Protein AF-U2G290-F1 (afdb_monomer)

Radius of gyration: 14.82 Å; Cα contacts (8 Å, |Δ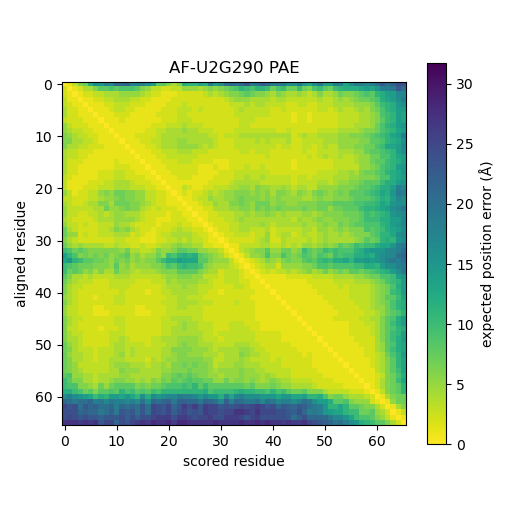i|>4): 74; chains: 1; bounding box: 36×40×27 Å

Nearest PDB structures (foldseek):
  2k7i-assembly1_B  TM=4.561E-01  e=4.281E-01  Agrobacterium fabrum str. C58
  3dob-assembly1_A  TM=4.279E-01  e=1.780E+00  Caenorhabditis elegans
  7krw-assembly3_A  TM=4.460E-01  e=2.581E+00  Escherichia coli K-12
  3tdg-assembly1_A-2  TM=4.945E-01  e=9.480E+00  Helicobacter pylori

Foldseek 3Di:
DDKDWDWDADPVRAIWIWIADPVPRDIDTQDDSPDDDDPVVVVVNVVRVVVVVVVVVVVPDDDDDD

Structure (mmCIF, N/CA/C/O backbone):
data_AF-U2G290-F1
#
_entry.id   AF-U2G290-F1
#
loop_
_atom_site.group_PDB
_atom_site.id
_atom_site.type_symbol
_atom_site.label_atom_id
_atom_site.label_alt_id
_atom_site.label_comp_id
_atom_site.label_asym_id
_atom_site.label_entity_id
_atom_site.label_seq_id
_atom_site.pdbx_PDB_ins_code
_atom_site.Cartn_x
_atom_site.Cartn_y
_atom_site.Cartn_z
_atom_site.occupancy
_atom_site.B_iso_or_equiv
_atom_site.auth_seq_id
_atom_site.auth_comp_id
_atom_site.auth_asym_id
_atom_site.auth_atom_id
_atom_site.pdbx_PDB_model_num
ATOM 1 N N . MET A 1 1 ? 11.471 -11.071 -10.544 1.00 72.69 1 MET A N 1
ATOM 2 C CA . MET A 1 1 ? 10.366 -11.031 -9.572 1.00 72.69 1 MET A CA 1
ATOM 3 C C . MET A 1 1 ? 10.385 -9.698 -8.871 1.00 72.69 1 MET A C 1
ATOM 5 O O . MET A 1 1 ? 10.986 -9.552 -7.810 1.00 72.69 1 MET A O 1
ATOM 9 N N . GLY A 1 2 ? 9.810 -8.712 -9.556 1.00 88.38 2 GLY A N 1
ATOM 10 C CA . GLY A 1 2 ? 9.558 -7.381 -9.017 1.00 88.38 2 GLY A CA 1
ATOM 11 C C . GLY A 1 2 ? 8.123 -7.283 -8.512 1.00 88.38 2 GLY A C 1
ATOM 12 O O . GLY A 1 2 ? 7.210 -7.803 -9.147 1.00 88.38 2 GLY A O 1
ATOM 13 N N . TYR A 1 3 ? 7.930 -6.600 -7.388 1.00 90.31 3 TYR A N 1
ATOM 14 C CA . TYR A 1 3 ? 6.607 -6.282 -6.863 1.00 90.31 3 TYR A CA 1
ATOM 15 C C . TYR A 1 3 ? 6.496 -4.774 -6.654 1.00 90.31 3 TYR A C 1
ATOM 17 O O . TYR A 1 3 ? 7.432 -4.157 -6.146 1.00 90.31 3 TYR A O 1
ATOM 25 N N . ASP A 1 4 ? 5.358 -4.202 -7.039 1.00 91.88 4 ASP A N 1
ATOM 26 C CA . ASP A 1 4 ? 4.945 -2.850 -6.660 1.00 91.88 4 ASP A CA 1
ATOM 27 C C . ASP A 1 4 ? 3.894 -2.963 -5.549 1.00 91.88 4 ASP A C 1
ATOM 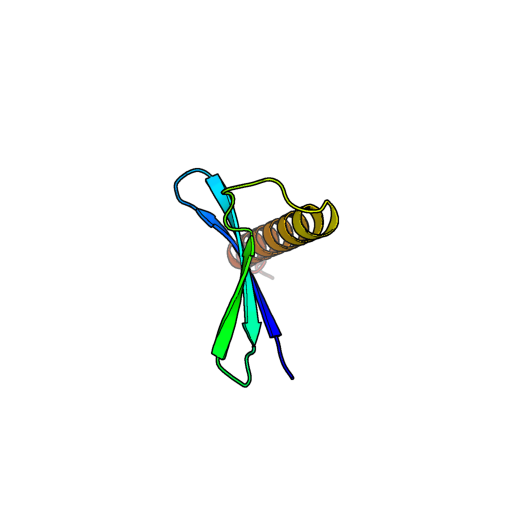29 O O . ASP A 1 4 ? 3.077 -3.886 -5.543 1.00 91.88 4 ASP A O 1
ATOM 33 N N . ILE A 1 5 ? 3.926 -2.048 -4.584 1.00 93.31 5 ILE A N 1
ATOM 34 C CA . ILE A 1 5 ? 2.974 -2.030 -3.471 1.00 93.31 5 ILE A CA 1
ATOM 35 C C . ILE A 1 5 ? 2.360 -0.645 -3.404 1.00 93.31 5 ILE A C 1
ATOM 37 O O . ILE A 1 5 ? 3.060 0.359 -3.273 1.00 93.31 5 ILE A O 1
ATOM 41 N N . ARG A 1 6 ? 1.030 -0.593 -3.450 1.00 92.31 6 ARG A N 1
ATOM 42 C CA . ARG A 1 6 ? 0.282 0.663 -3.441 1.00 92.31 6 ARG A CA 1
ATOM 43 C C . ARG A 1 6 ? -0.583 0.746 -2.208 1.00 92.31 6 ARG A C 1
ATOM 45 O O . ARG A 1 6 ? -1.374 -0.153 -1.947 1.00 92.31 6 ARG A O 1
ATOM 52 N N . ALA A 1 7 ? -0.445 1.851 -1.487 1.00 94.44 7 ALA A N 1
ATOM 53 C CA . ALA A 1 7 ? -1.247 2.178 -0.321 1.00 94.44 7 ALA A CA 1
ATOM 54 C C . ALA A 1 7 ? -1.905 3.543 -0.518 1.00 94.44 7 ALA A C 1
ATOM 56 O O . ALA A 1 7 ? -1.229 4.515 -0.857 1.00 94.44 7 ALA A O 1
ATOM 57 N N . TRP A 1 8 ? -3.215 3.628 -0.304 1.00 94.19 8 TRP A N 1
ATOM 58 C CA . TRP A 1 8 ? -3.942 4.896 -0.350 1.00 94.19 8 TRP A CA 1
ATOM 59 C C . TRP A 1 8 ? -5.201 4.853 0.516 1.00 94.19 8 TRP A C 1
ATOM 61 O O . TRP A 1 8 ? -5.620 3.802 0.994 1.00 94.19 8 TRP A O 1
ATOM 71 N N . LEU A 1 9 ? -5.807 6.019 0.724 1.00 93.88 9 LEU A N 1
ATOM 72 C CA . LEU A 1 9 ? -7.140 6.127 1.306 1.00 93.88 9 LEU A CA 1
ATOM 73 C C . LEU A 1 9 ? -8.155 6.305 0.180 1.00 93.88 9 LEU A C 1
ATOM 75 O O . LEU A 1 9 ? -7.954 7.130 -0.714 1.00 93.88 9 LEU A O 1
ATOM 79 N N . ASP A 1 10 ? -9.247 5.546 0.215 1.00 92.94 10 ASP A N 1
ATOM 80 C CA . ASP A 1 10 ? -10.364 5.776 -0.696 1.00 92.94 10 ASP A CA 1
ATOM 81 C C . ASP A 1 10 ? -11.083 7.108 -0.388 1.00 92.94 10 ASP A C 1
ATOM 83 O O . ASP A 1 10 ? -10.752 7.839 0.550 1.00 92.94 10 ASP A O 1
ATOM 87 N N . ARG A 1 11 ? -12.120 7.431 -1.169 1.00 93.00 11 ARG A N 1
ATOM 88 C CA . ARG A 1 11 ? -12.900 8.672 -0.992 1.00 93.00 11 ARG A CA 1
ATOM 89 C C . ARG A 1 11 ? -13.591 8.796 0.368 1.00 93.00 11 ARG A C 1
ATOM 91 O O . ARG A 1 11 ? -14.013 9.888 0.729 1.00 93.00 11 ARG A O 1
ATOM 98 N N . GLN A 1 12 ? -13.757 7.692 1.082 1.00 94.25 12 GLN A N 1
ATOM 99 C CA . GLN A 1 12 ? -14.394 7.624 2.392 1.00 94.25 12 GLN A CA 1
ATOM 100 C C . GLN A 1 12 ? -13.356 7.537 3.521 1.00 94.25 12 GLN A C 1
ATOM 102 O O . GLN A 1 12 ? -13.733 7.403 4.682 1.00 94.25 12 GLN A O 1
ATOM 107 N N . GLY A 1 13 ? -12.062 7.627 3.197 1.00 91.38 13 GLY A N 1
ATOM 108 C CA . GLY A 1 13 ? -10.973 7.522 4.160 1.00 91.38 13 GLY A CA 1
ATOM 109 C C . GLY A 1 13 ? -10.652 6.085 4.569 1.00 91.38 13 GLY A C 1
ATOM 110 O O . GLY A 1 13 ? -10.015 5.886 5.602 1.00 91.38 13 GLY A O 1
ATOM 111 N N . ARG A 1 14 ? -11.093 5.074 3.811 1.00 93.06 14 ARG A N 1
ATOM 112 C CA . ARG A 1 14 ? -10.786 3.672 4.114 1.00 93.06 14 ARG A CA 1
ATOM 113 C C . ARG A 1 1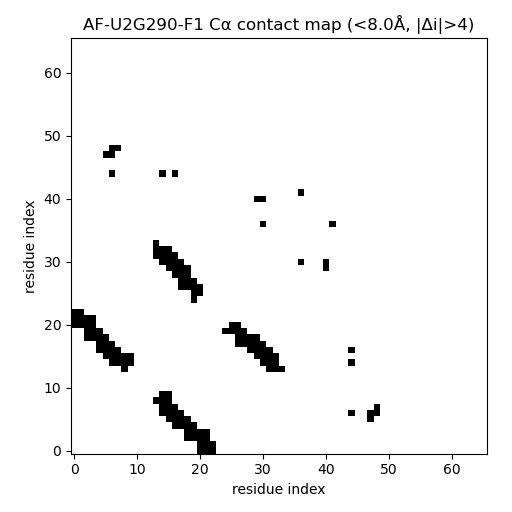4 ? -9.432 3.274 3.526 1.00 93.06 14 ARG A C 1
ATOM 115 O O . ARG A 1 14 ? -9.147 3.639 2.384 1.00 93.06 14 ARG A O 1
ATOM 122 N N . PRO A 1 15 ? -8.621 2.499 4.260 1.00 93.81 15 PRO A N 1
ATOM 123 C CA . PRO A 1 15 ? -7.317 2.055 3.791 1.00 93.81 15 PRO A CA 1
ATOM 124 C C . PRO A 1 15 ? -7.453 1.044 2.655 1.00 93.81 15 PRO A C 1
ATOM 126 O O . PRO A 1 15 ? -8.216 0.086 2.753 1.00 93.81 15 PRO A O 1
ATOM 129 N N . GLN A 1 16 ? -6.674 1.252 1.603 1.00 95.44 16 GLN A N 1
ATOM 130 C CA . GLN A 1 16 ? -6.543 0.360 0.461 1.00 95.44 16 GLN A CA 1
ATOM 131 C C . GLN A 1 16 ? -5.071 -0.035 0.323 1.00 95.44 16 GLN A C 1
ATOM 133 O O . GLN A 1 16 ? -4.193 0.829 0.389 1.00 95.44 16 GLN A O 1
ATOM 138 N N . LEU A 1 17 ? -4.801 -1.330 0.167 1.00 95.25 17 LEU A N 1
ATOM 139 C CA . LEU A 1 17 ? -3.462 -1.882 -0.010 1.00 95.25 17 LEU A CA 1
ATOM 140 C C . LEU A 1 17 ? -3.482 -2.978 -1.078 1.00 95.25 17 LEU A C 1
ATOM 142 O O . LEU A 1 17 ? -4.143 -4.007 -0.913 1.00 95.25 17 LEU A O 1
ATOM 146 N N . GLU A 1 18 ? -2.700 -2.779 -2.131 1.00 95.19 18 GLU A N 1
ATOM 147 C CA . GLU A 1 18 ? -2.528 -3.719 -3.238 1.00 95.19 18 GLU A CA 1
ATOM 148 C C . GLU A 1 18 ? -1.060 -4.102 -3.406 1.00 95.19 18 GLU A C 1
ATOM 150 O O . GLU A 1 18 ? -0.16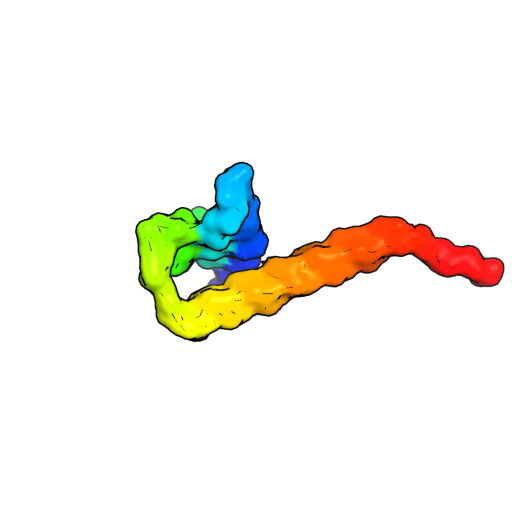5 -3.272 -3.233 1.00 95.19 18 GLU A O 1
ATOM 155 N N . ILE A 1 19 ? -0.829 -5.360 -3.777 1.00 93.31 19 ILE A N 1
ATOM 156 C CA . ILE A 1 19 ? 0.470 -5.884 -4.197 1.00 93.31 19 ILE A CA 1
ATOM 157 C C . ILE A 1 19 ? 0.336 -6.283 -5.661 1.00 93.31 19 ILE A C 1
ATOM 159 O O . ILE A 1 19 ? -0.547 -7.063 -6.019 1.00 93.31 19 ILE A O 1
ATOM 163 N N . ILE A 1 20 ? 1.206 -5.740 -6.499 1.00 94.44 20 ILE A N 1
ATOM 164 C CA . ILE A 1 20 ? 1.189 -5.929 -7.943 1.00 94.44 20 ILE A CA 1
ATOM 165 C C . ILE A 1 20 ? 2.458 -6.679 -8.313 1.00 94.44 20 ILE A C 1
ATOM 167 O O . ILE A 1 20 ? 3.563 -6.194 -8.077 1.00 94.44 20 ILE A O 1
ATOM 171 N N . ASP A 1 21 ? 2.303 -7.860 -8.896 1.00 93.94 21 ASP A N 1
ATOM 172 C CA . ASP A 1 21 ? 3.410 -8.535 -9.562 1.00 93.94 21 ASP A CA 1
ATOM 173 C C . ASP A 1 21 ? 3.724 -7.772 -10.854 1.00 93.94 21 ASP A C 1
ATOM 175 O O . ASP A 1 21 ? 2.884 -7.669 -11.746 1.00 93.94 21 ASP A O 1
ATOM 179 N N . ILE A 1 22 ? 4.922 -7.194 -10.940 1.00 93.25 22 ILE A N 1
ATOM 180 C CA . ILE A 1 22 ? 5.331 -6.360 -12.078 1.00 93.25 22 ILE A CA 1
ATOM 181 C C . ILE A 1 22 ? 5.556 -7.220 -13.326 1.00 93.25 22 ILE A C 1
ATOM 183 O O . ILE A 1 22 ? 5.344 -6.751 -14.444 1.00 93.25 22 ILE A O 1
ATOM 187 N N . ASP A 1 23 ? 5.965 -8.475 -13.139 1.00 93.19 23 ASP A N 1
ATOM 188 C CA . ASP A 1 23 ? 6.302 -9.380 -14.233 1.00 93.19 23 ASP A CA 1
ATOM 189 C C . ASP A 1 23 ? 5.023 -9.934 -14.892 1.00 93.19 23 ASP A C 1
ATOM 191 O O . ASP A 1 23 ? 4.971 -10.086 -16.114 1.00 93.19 23 ASP A O 1
ATOM 195 N N . SER A 1 24 ? 3.972 -10.202 -14.104 1.00 92.94 24 SER A N 1
ATOM 196 C CA . SER A 1 24 ? 2.696 -10.751 -14.603 1.00 92.94 24 SER A CA 1
ATOM 197 C C . SER A 1 24 ? 1.544 -9.741 -14.703 1.00 92.94 24 SER A C 1
ATOM 199 O O . SER A 1 24 ? 0.539 -10.017 -15.359 1.00 92.94 24 SER A O 1
ATOM 201 N N . GLY A 1 25 ? 1.655 -8.583 -14.049 1.00 90.00 25 GLY A N 1
ATOM 202 C CA . GLY A 1 25 ? 0.576 -7.602 -13.905 1.00 90.00 25 GLY A CA 1
ATOM 203 C C . GLY A 1 25 ? -0.548 -8.036 -12.956 1.00 90.00 25 GLY A C 1
ATOM 204 O O . GLY A 1 25 ? -1.551 -7.331 -12.834 1.00 90.00 25 GLY A O 1
ATOM 205 N N . HIS A 1 26 ? -0.417 -9.190 -12.294 1.00 94.38 26 HIS A N 1
ATOM 206 C CA . HIS A 1 26 ? -1.426 -9.694 -11.371 1.00 94.38 26 HIS A CA 1
ATOM 207 C C . HIS A 1 26 ? -1.524 -8.802 -10.126 1.00 94.38 26 HIS A C 1
ATOM 209 O O . HIS A 1 26 ? -0.520 -8.522 -9.469 1.00 94.38 26 HIS A O 1
ATOM 215 N N . VAL A 1 27 ? -2.749 -8.405 -9.774 1.00 92.38 27 VAL A N 1
ATOM 216 C CA . VAL A 1 27 ? -3.034 -7.572 -8.601 1.00 92.38 27 VAL A CA 1
ATOM 217 C C . VAL A 1 27 ? -3.646 -8.424 -7.500 1.00 92.38 27 VAL A C 1
ATOM 219 O O . VAL A 1 27 ? -4.691 -9.047 -7.678 1.00 92.38 27 VAL A O 1
ATOM 222 N N . GLN A 1 28 ? -3.012 -8.411 -6.334 1.00 92.62 28 GLN A N 1
ATOM 223 C CA . GLN A 1 28 ? -3.541 -8.997 -5.114 1.00 92.62 28 GLN A CA 1
ATOM 224 C C . GLN A 1 28 ? -3.962 -7.891 -4.146 1.00 92.62 28 GLN A C 1
ATOM 226 O O . GLN A 1 28 ? -3.140 -7.096 -3.688 1.00 92.62 28 GLN A O 1
ATOM 231 N N . VAL A 1 29 ? -5.242 -7.885 -3.773 1.00 90.06 29 VAL A N 1
ATOM 232 C CA . VAL A 1 29 ? -5.767 -6.980 -2.744 1.00 90.06 29 VAL A CA 1
ATOM 233 C C . VAL A 1 29 ? -5.381 -7.514 -1.364 1.00 90.06 29 VAL A C 1
ATOM 235 O O . VAL A 1 29 ? -5.868 -8.557 -0.924 1.00 90.06 29 VAL A O 1
ATOM 238 N N . ALA A 1 30 ? -4.495 -6.799 -0.673 1.00 89.00 30 ALA A N 1
ATOM 239 C CA . ALA A 1 30 ? -4.054 -7.128 0.681 1.00 89.00 30 ALA A CA 1
ATOM 240 C C . ALA A 1 30 ? -4.971 -6.508 1.752 1.00 89.00 30 ALA A C 1
ATOM 242 O O . ALA A 1 30 ? -5.155 -7.088 2.827 1.00 89.00 30 ALA A O 1
ATOM 243 N N . TRP A 1 31 ? -5.585 -5.356 1.458 1.00 93.06 31 TRP A N 1
ATOM 244 C CA . TRP A 1 31 ? -6.600 -4.733 2.306 1.00 93.06 31 TRP A CA 1
ATOM 245 C C . TRP A 1 31 ? -7.497 -3.784 1.509 1.00 93.06 31 TRP A C 1
ATOM 247 O O . TRP A 1 31 ? -6.997 -2.978 0.738 1.00 93.06 31 TRP A O 1
ATOM 257 N N . ASP A 1 32 ? -8.805 -3.855 1.734 1.00 91.25 32 ASP A N 1
ATOM 258 C CA . ASP A 1 32 ? -9.841 -3.033 1.094 1.00 91.25 32 ASP A CA 1
ATOM 259 C C . ASP A 1 32 ? -10.598 -2.123 2.085 1.00 91.25 32 ASP A C 1
ATOM 261 O O . ASP A 1 32 ? -11.623 -1.520 1.754 1.00 91.25 32 ASP A O 1
ATOM 265 N N . GLY A 1 33 ? -10.151 -2.072 3.342 1.00 86.25 33 GLY A N 1
ATOM 266 C CA . GLY A 1 33 ? -10.794 -1.308 4.409 1.00 86.25 33 GLY A CA 1
ATOM 267 C C . GLY A 1 33 ? -12.162 -1.840 4.856 1.00 86.25 33 GLY A C 1
ATOM 268 O O . GLY A 1 33 ? -12.788 -1.223 5.716 1.00 86.25 33 GLY A O 1
ATOM 269 N N . GLY A 1 34 ? -12.630 -2.972 4.315 1.00 81.50 34 GLY A N 1
ATOM 270 C CA . GLY A 1 34 ? -13.927 -3.576 4.639 1.00 81.50 34 GLY A CA 1
ATOM 271 C C . GLY A 1 34 ? -13.943 -4.398 5.932 1.00 81.50 34 GLY A C 1
ATOM 272 O O . GLY A 1 34 ? -15.013 -4.772 6.408 1.00 81.50 34 GLY A O 1
ATOM 273 N N . GLY A 1 35 ? -12.778 -4.670 6.523 1.00 80.81 35 GLY A N 1
ATOM 274 C CA . GLY A 1 35 ? -12.658 -5.497 7.722 1.00 80.81 35 GLY A CA 1
ATOM 275 C C . GLY A 1 35 ? -11.335 -5.335 8.463 1.00 80.81 35 GLY A C 1
ATOM 276 O O . GLY A 1 35 ? -10.420 -4.630 8.024 1.00 80.81 35 GLY A O 1
ATOM 277 N N . GLU A 1 36 ? -11.254 -6.002 9.614 1.00 85.69 36 GLU A N 1
ATOM 278 C CA . GLU A 1 36 ? -10.060 -6.042 10.455 1.00 85.69 36 GLU A CA 1
ATOM 279 C C . GLU A 1 36 ? -8.922 -6.782 9.733 1.00 85.69 36 GLU A C 1
ATOM 281 O O . GLU A 1 36 ? -9.137 -7.757 9.012 1.00 85.69 36 GLU A O 1
ATOM 286 N N . ARG A 1 37 ? -7.693 -6.293 9.899 1.00 90.25 37 ARG A N 1
ATOM 287 C CA . ARG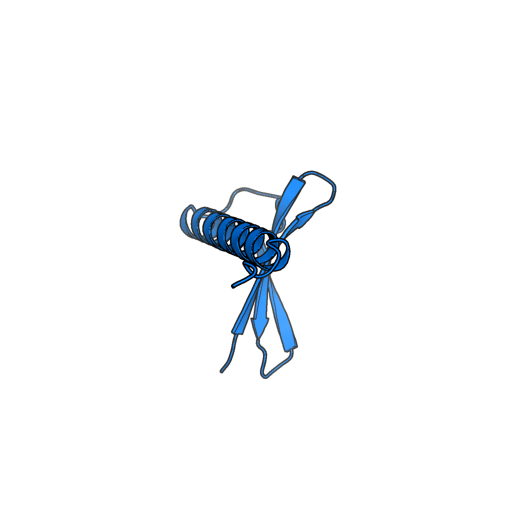 A 1 37 ? -6.486 -6.880 9.308 1.00 90.25 37 ARG A CA 1
ATOM 288 C C . ARG A 1 37 ? -5.382 -6.985 10.337 1.00 90.25 37 ARG A C 1
A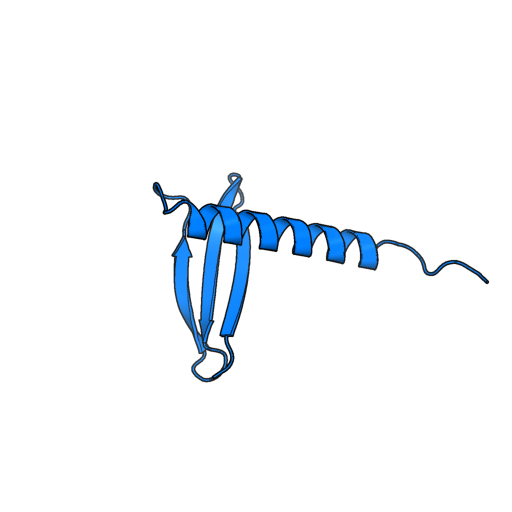TOM 290 O O . ARG A 1 37 ? -5.397 -6.283 11.351 1.00 90.25 37 ARG A O 1
ATOM 297 N N . SER A 1 38 ? -4.412 -7.844 10.032 1.00 93.38 38 SER A N 1
ATOM 298 C CA . SER A 1 38 ? -3.281 -8.090 10.914 1.00 93.38 38 SER A CA 1
ATOM 299 C C . SER A 1 38 ? -2.519 -6.790 11.219 1.00 93.38 38 SER A C 1
ATOM 301 O O . SER A 1 38 ? -2.422 -5.907 10.358 1.00 93.38 38 SER A O 1
ATOM 303 N N . PRO A 1 39 ? -1.935 -6.665 12.425 1.00 94.19 39 PRO A N 1
ATOM 304 C CA . PRO A 1 39 ? -1.114 -5.512 12.785 1.00 94.19 39 PRO A CA 1
ATOM 305 C C . PRO A 1 39 ? 0.006 -5.225 11.778 1.00 94.19 39 PRO A C 1
ATOM 307 O O . PRO A 1 39 ? 0.256 -4.070 11.466 1.00 94.19 39 PRO A O 1
ATOM 310 N N . ALA A 1 40 ? 0.620 -6.264 11.203 1.00 93.31 40 ALA A N 1
ATOM 311 C CA . ALA A 1 40 ? 1.674 -6.113 10.200 1.00 93.31 40 ALA A CA 1
ATOM 312 C C . ALA A 1 40 ? 1.194 -5.384 8.931 1.00 93.31 40 ALA A C 1
ATOM 314 O O . ALA A 1 40 ? 1.868 -4.474 8.457 1.00 93.31 40 ALA A O 1
ATOM 315 N N . ILE A 1 41 ? 0.007 -5.730 8.416 1.00 92.75 41 ILE A N 1
ATOM 316 C CA . ILE A 1 41 ? -0.584 -5.062 7.244 1.00 92.75 41 ILE A CA 1
ATOM 317 C C . ILE A 1 41 ? -0.938 -3.607 7.566 1.00 92.75 41 ILE A C 1
ATOM 319 O O . ILE A 1 41 ? -0.700 -2.716 6.753 1.00 92.75 41 ILE A O 1
ATOM 323 N N . LYS A 1 42 ? -1.450 -3.350 8.776 1.00 93.38 42 LYS A N 1
ATOM 324 C CA . LYS A 1 42 ? -1.743 -1.991 9.252 1.00 93.38 42 LYS A CA 1
ATOM 325 C C . LYS A 1 42 ? -0.477 -1.137 9.364 1.00 93.38 42 LYS A C 1
ATOM 327 O O . LYS A 1 42 ? -0.508 0.026 8.971 1.00 93.38 42 LYS A O 1
ATOM 332 N N . SER A 1 43 ? 0.621 -1.681 9.886 1.00 94.56 43 SER A N 1
ATOM 333 C CA . SER A 1 43 ? 1.899 -0.963 9.988 1.00 94.56 43 SER A CA 1
ATOM 334 C C . SER A 1 43 ? 2.489 -0.660 8.615 1.00 94.56 43 SER A C 1
ATOM 336 O O . SER A 1 43 ? 2.819 0.491 8.344 1.00 94.56 43 SER A O 1
ATOM 338 N N . LEU A 1 44 ? 2.521 -1.655 7.721 1.00 93.38 44 LEU A N 1
ATOM 339 C CA . LEU A 1 44 ? 2.988 -1.476 6.345 1.00 93.38 44 LEU A CA 1
ATOM 340 C C . LEU A 1 44 ? 2.210 -0.365 5.628 1.00 93.38 44 LEU A C 1
ATOM 342 O O . LEU A 1 44 ? 2.802 0.512 5.005 1.00 93.38 44 LEU A O 1
ATOM 346 N N . PHE A 1 45 ? 0.881 -0.366 5.757 1.00 95.19 45 PHE A N 1
ATOM 347 C CA . PHE A 1 45 ? 0.037 0.682 5.191 1.00 95.19 45 PHE A CA 1
ATOM 348 C C . PHE A 1 45 ? 0.409 2.083 5.708 1.00 95.19 45 PHE A C 1
ATOM 350 O O . PHE A 1 45 ? 0.560 3.011 4.912 1.00 95.19 45 PHE A O 1
ATOM 357 N N . HIS A 1 46 ? 0.590 2.241 7.025 1.00 93.94 46 HIS A N 1
ATOM 358 C CA . HIS A 1 46 ? 0.987 3.523 7.614 1.00 93.94 46 HIS A CA 1
ATOM 359 C C . HIS A 1 46 ? 2.354 3.999 7.111 1.00 93.94 46 HIS A C 1
ATOM 361 O O . HIS A 1 46 ? 2.501 5.174 6.777 1.00 93.94 46 HIS A O 1
ATOM 367 N N . GLU A 1 47 ? 3.342 3.109 7.032 1.00 95.38 47 GLU A N 1
ATOM 368 C CA . GLU A 1 47 ? 4.680 3.448 6.537 1.00 95.38 47 GLU A CA 1
ATOM 369 C C . GLU A 1 47 ? 4.636 3.937 5.086 1.00 95.38 47 GLU A C 1
ATOM 371 O O . GLU A 1 47 ? 5.196 4.989 4.770 1.00 95.38 47 GLU A O 1
ATOM 376 N N . LEU A 1 48 ? 3.909 3.231 4.217 1.00 94.81 48 LEU A N 1
ATOM 377 C CA . LEU A 1 48 ? 3.764 3.604 2.809 1.00 94.81 48 LEU A CA 1
ATOM 378 C C . LEU A 1 48 ? 3.046 4.949 2.632 1.00 94.81 48 LEU A C 1
ATOM 380 O O . LEU A 1 48 ? 3.471 5.767 1.815 1.00 94.81 48 LEU A O 1
ATOM 384 N N . LEU A 1 49 ? 2.005 5.222 3.427 1.00 93.62 49 LEU A N 1
ATOM 385 C CA . LEU A 1 49 ? 1.338 6.527 3.425 1.00 93.62 49 LEU A CA 1
ATOM 386 C C . LEU A 1 49 ? 2.291 7.659 3.820 1.00 93.62 49 LEU A C 1
ATOM 388 O O . LEU A 1 49 ? 2.339 8.686 3.144 1.00 93.62 49 LEU A O 1
ATOM 392 N N . LEU A 1 50 ? 3.063 7.482 4.895 1.00 93.81 50 LEU A N 1
ATOM 393 C CA . LEU A 1 50 ? 4.017 8.496 5.351 1.00 93.81 50 LEU A CA 1
ATOM 394 C C . LEU A 1 50 ? 5.112 8.753 4.312 1.00 93.81 50 LEU A C 1
ATOM 396 O O . LEU A 1 50 ? 5.487 9.905 4.085 1.00 93.81 50 LEU A O 1
ATOM 400 N N . LEU A 1 51 ? 5.600 7.700 3.652 1.00 92.81 51 LEU A N 1
ATOM 401 C CA . LEU A 1 51 ? 6.550 7.819 2.547 1.00 92.81 51 LEU A CA 1
ATOM 402 C C . LEU A 1 51 ? 5.950 8.602 1.376 1.00 92.81 51 LEU A C 1
ATOM 404 O O . LEU A 1 51 ? 6.597 9.523 0.879 1.00 92.81 51 LEU A O 1
ATOM 408 N N . SER A 1 52 ? 4.707 8.300 0.994 1.00 89.00 52 SER A N 1
ATOM 409 C CA . SER A 1 52 ? 3.995 9.007 -0.075 1.00 89.00 52 SER A CA 1
ATOM 410 C C . SER A 1 52 ? 3.834 10.500 0.234 1.00 89.00 52 SER A C 1
ATOM 412 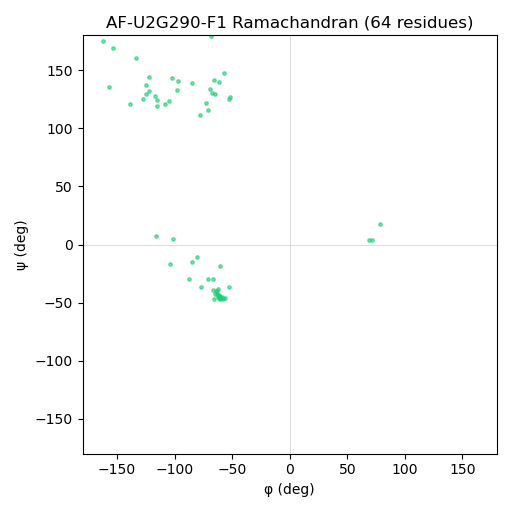O O . SER A 1 52 ? 4.168 11.346 -0.597 1.00 89.00 52 SER A O 1
ATOM 414 N N . VAL A 1 53 ? 3.421 10.841 1.461 1.00 89.00 53 VAL A N 1
ATOM 415 C CA . VAL A 1 53 ? 3.312 12.238 1.915 1.00 89.00 53 VAL A CA 1
ATOM 416 C C . VAL A 1 53 ? 4.675 12.927 1.898 1.00 89.00 53 VAL A C 1
ATOM 418 O O . VAL A 1 53 ? 4.791 14.049 1.409 1.00 89.00 53 VAL A O 1
ATOM 421 N N . ARG A 1 54 ? 5.727 12.266 2.394 1.00 91.44 54 ARG A N 1
ATOM 422 C CA . ARG A 1 54 ? 7.089 12.816 2.381 1.00 91.44 54 ARG A CA 1
ATOM 423 C C . ARG A 1 54 ? 7.560 13.120 0.962 1.00 91.44 54 ARG A C 1
ATOM 425 O O . ARG A 1 54 ? 8.150 14.170 0.726 1.00 91.44 54 ARG A O 1
ATOM 432 N N . GLU A 1 55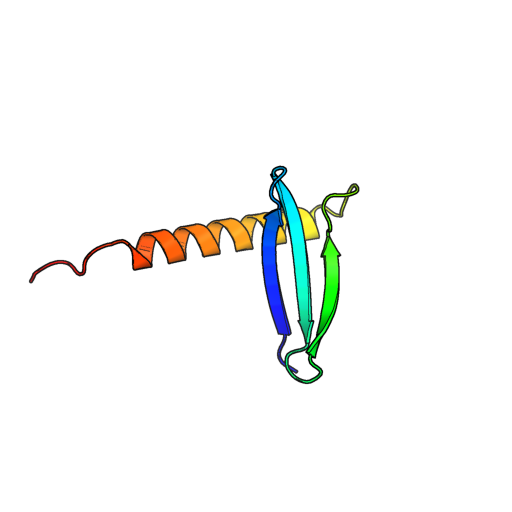 ? 7.331 12.210 0.023 1.00 90.38 55 GLU A N 1
ATOM 433 C CA . GLU A 1 55 ? 7.696 12.424 -1.375 1.00 90.38 55 GLU A CA 1
ATOM 434 C C . GLU A 1 55 ? 6.919 13.571 -2.015 1.00 90.38 55 GLU A C 1
ATOM 436 O O . GLU A 1 55 ? 7.517 14.379 -2.722 1.00 90.38 55 GLU A O 1
ATOM 441 N N . ASP A 1 56 ? 5.614 13.663 -1.764 1.00 89.69 56 ASP A N 1
ATOM 442 C CA . ASP A 1 56 ? 4.784 14.765 -2.253 1.00 89.69 56 ASP A CA 1
ATOM 443 C C . ASP A 1 56 ? 5.264 16.114 -1.694 1.00 89.69 56 ASP A C 1
ATOM 445 O O . ASP A 1 56 ? 5.455 17.065 -2.453 1.00 89.69 56 ASP A O 1
ATOM 449 N N . LEU A 1 57 ? 5.576 16.180 -0.396 1.00 89.75 57 LEU A N 1
ATOM 450 C CA . LEU A 1 57 ? 6.167 17.367 0.227 1.00 89.75 57 LEU A CA 1
ATOM 451 C C . LEU A 1 57 ? 7.511 17.736 -0.413 1.00 89.75 57 LEU A C 1
ATOM 453 O O . LEU A 1 57 ? 7.716 18.894 -0.774 1.00 89.75 57 LEU A O 1
ATOM 457 N N . ASN A 1 58 ? 8.397 16.759 -0.619 1.00 90.44 58 ASN A N 1
ATOM 458 C CA . ASN A 1 58 ? 9.698 16.984 -1.252 1.00 90.44 58 ASN A CA 1
ATOM 459 C C . ASN A 1 58 ? 9.565 17.485 -2.697 1.00 90.44 58 ASN A C 1
ATOM 461 O O . ASN A 1 58 ? 10.326 18.356 -3.106 1.00 90.44 58 ASN A O 1
ATOM 465 N N . ARG A 1 59 ? 8.591 16.977 -3.466 1.00 89.88 59 ARG A N 1
ATOM 466 C CA . ARG A 1 59 ? 8.318 17.446 -4.838 1.00 89.88 59 ARG A CA 1
ATOM 467 C C . ARG A 1 59 ? 7.795 18.882 -4.875 1.00 89.88 59 ARG A C 1
ATOM 469 O O . ARG A 1 59 ? 8.008 19.577 -5.862 1.00 89.88 59 ARG A O 1
ATOM 476 N N . ARG A 1 60 ? 7.094 19.320 -3.825 1.00 87.06 60 ARG A N 1
ATOM 477 C CA . ARG A 1 60 ? 6.515 20.670 -3.717 1.00 87.06 60 ARG A CA 1
ATOM 478 C C . ARG A 1 60 ? 7.493 21.716 -3.191 1.00 87.06 60 ARG A C 1
ATOM 480 O O . ARG A 1 60 ? 7.211 22.906 -3.318 1.00 87.06 60 ARG A O 1
ATOM 487 N N . MET A 1 61 ? 8.619 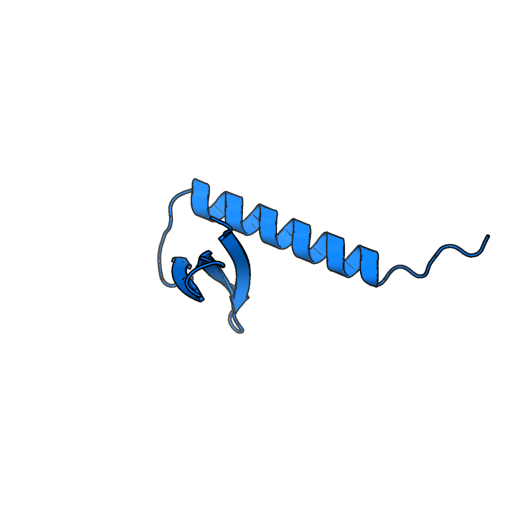21.313 -2.601 1.00 77.38 61 MET A N 1
ATOM 488 C CA . MET A 1 61 ? 9.643 22.264 -2.174 1.00 77.38 61 MET A CA 1
ATOM 489 C C . MET A 1 61 ? 10.373 22.830 -3.403 1.00 77.38 61 MET A C 1
ATOM 491 O O . MET A 1 61 ? 10.964 22.058 -4.160 1.00 77.38 61 MET A O 1
ATOM 495 N N . PRO A 1 62 ? 10.374 24.160 -3.624 1.00 63.72 62 PRO A N 1
ATOM 496 C CA . PRO A 1 62 ? 11.192 24.751 -4.673 1.00 63.72 62 PRO A CA 1
ATOM 497 C C . PRO A 1 62 ? 12.667 24.471 -4.373 1.00 63.72 62 PRO A C 1
ATOM 499 O O . PRO A 1 62 ? 13.094 24.541 -3.216 1.00 63.72 62 PRO A O 1
ATOM 502 N N . ALA A 1 63 ? 13.449 24.148 -5.408 1.00 68.50 63 ALA A N 1
ATOM 503 C CA . ALA A 1 63 ? 14.895 24.023 -5.272 1.00 68.50 63 ALA A CA 1
ATOM 504 C C . ALA A 1 63 ? 15.434 25.299 -4.607 1.00 68.50 63 ALA A C 1
ATOM 506 O O . ALA A 1 63 ? 15.105 26.404 -5.045 1.00 68.50 63 ALA A O 1
ATOM 507 N N . LYS A 1 64 ? 16.206 25.154 -3.520 1.00 62.03 64 LYS A N 1
ATOM 508 C CA . LYS A 1 64 ? 16.827 26.303 -2.850 1.00 62.03 64 LYS A CA 1
ATOM 509 C C . LYS A 1 64 ? 17.600 27.113 -3.901 1.00 62.03 64 LYS A C 1
ATOM 511 O O . LYS A 1 64 ? 18.437 26.518 -4.580 1.00 62.03 64 LYS A O 1
ATOM 516 N N . PRO A 1 65 ? 17.340 28.423 -4.055 1.00 63.66 65 PRO A N 1
ATOM 517 C CA . PRO A 1 65 ? 18.211 29.261 -4.860 1.00 63.66 65 PRO A CA 1
ATOM 518 C C . PRO A 1 65 ? 19.584 29.311 -4.175 1.00 63.66 65 PRO A C 1
ATOM 520 O O . PRO A 1 65 ? 19.654 29.503 -2.958 1.00 63.66 65 PRO A O 1
ATOM 523 N N . ASN A 1 66 ? 20.634 29.041 -4.955 1.00 59.28 66 ASN A N 1
ATOM 524 C CA . ASN A 1 66 ? 22.035 29.171 -4.541 1.00 59.28 66 ASN A CA 1
ATOM 525 C C . ASN A 1 66 ? 22.397 30.624 -4.233 1.00 59.28 66 ASN A C 1
ATOM 527 O O . ASN A 1 66 ? 21.876 31.515 -4.943 1.00 59.28 66 ASN A O 1
#

Organism: NCBI:txid1033802

Solvent-accessible surface area (backbone atoms only — not comparable to full-atom values): 4055 Å² total; per-residue (Å²): 141,51,73,47,76,49,52,49,63,48,100,84,67,38,50,34,30,38,40,30,36,65,83,79,66,49,75,44,80,77,37,76,52,85,66,91,72,57,69,67,61,55,50,54,44,52,52,48,42,53,51,52,52,52,49,53,53,59,71,69,52,74,80,78,82,129

Secondary structure (DSSP, 8-state):
--EEEEEEE-TTS-EEEEEEETTT--EEEEE-SSS---HHHHHHHHHHHHHHHHHHHHHHSPPPP-

Mean predicted aligned error: 5.69 Å

pLDDT: mean 89.24, std 8.49, range [59.28, 95.44]

Sequence (66 aa):
MGYDIRAWLDRQGRPQLEIIDIDSGHVQVAWDGGGERSPAIKSLFHELLLLSVREDLNRRMPAKPN